Protein AF-A0A2X2K192-F1 (afdb_monomer)

Foldseek 3Di:
DDDDPDDDVCVVCPCVVVVCVVVVVVPDDPPPVDDDDDDDPPDDD

Secondary structure (DSSP, 8-state):
-PPPSS--HHHHHTTHHHHHHHTTTTSPP--TTSPP---------

pLDDT: mean 87.38, std 11.03, range [43.78, 97.19]

Structure (mmCIF, N/CA/C/O backbone):
data_AF-A0A2X2K192-F1
#
_entry.id   AF-A0A2X2K192-F1
#
loop_
_atom_site.group_PDB
_atom_site.id
_atom_site.type_symbol
_atom_site.label_atom_id
_atom_site.label_alt_id
_atom_site.label_comp_id
_atom_site.label_asym_id
_atom_site.label_entity_id
_atom_site.label_seq_id
_atom_site.pdbx_PDB_ins_code
_atom_site.Cartn_x
_atom_site.Cartn_y
_atom_site.Cartn_z
_atom_site.occupancy
_atom_site.B_iso_or_equiv
_atom_site.auth_seq_id
_atom_site.auth_comp_id
_atom_site.auth_asym_id
_atom_site.auth_atom_id
_atom_site.pdbx_PDB_model_num
ATOM 1 N N . MET A 1 1 ? 21.432 -8.187 -5.799 1.00 64.06 1 MET A N 1
ATOM 2 C CA . MET A 1 1 ? 20.337 -7.477 -6.488 1.00 64.06 1 MET A CA 1
ATOM 3 C C . MET A 1 1 ? 21.005 -6.495 -7.428 1.00 64.06 1 MET A C 1
ATOM 5 O O . MET A 1 1 ? 21.721 -5.628 -6.947 1.00 64.06 1 MET A O 1
ATOM 9 N N . GLU A 1 2 ? 20.905 -6.708 -8.734 1.00 77.62 2 GLU A N 1
ATOM 10 C CA . GLU A 1 2 ? 21.504 -5.807 -9.720 1.00 77.62 2 GLU A CA 1
ATOM 11 C C . GLU A 1 2 ? 20.470 -4.733 -10.068 1.00 77.62 2 GLU A C 1
ATOM 13 O O . GLU A 1 2 ? 19.347 -5.058 -10.457 1.00 77.62 2 GLU A O 1
ATOM 18 N N . MET A 1 3 ? 20.799 -3.459 -9.844 1.00 82.25 3 MET A N 1
ATOM 19 C CA . MET A 1 3 ? 19.889 -2.365 -10.178 1.00 82.25 3 MET A CA 1
ATOM 20 C C . MET A 1 3 ? 19.994 -2.058 -11.665 1.00 82.25 3 MET A C 1
ATOM 22 O O . MET A 1 3 ? 21.071 -1.742 -12.168 1.00 82.25 3 MET A O 1
ATOM 26 N N . LYS A 1 4 ? 18.858 -2.121 -12.365 1.00 86.44 4 LY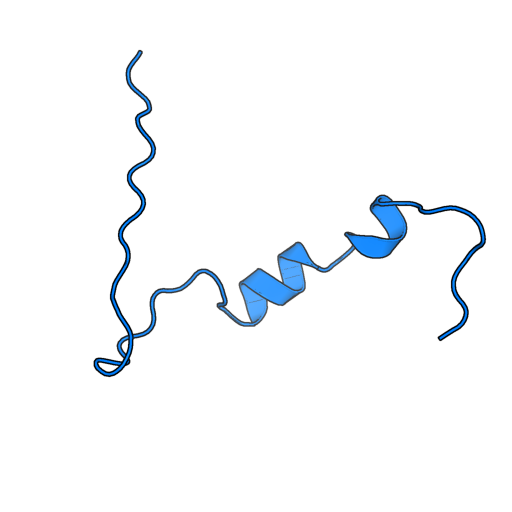S A N 1
ATOM 27 C CA . LYS A 1 4 ? 18.785 -1.694 -13.760 1.00 86.44 4 LYS A CA 1
ATOM 28 C C . LYS A 1 4 ? 19.141 -0.204 -13.862 1.00 86.44 4 LYS A C 1
ATOM 30 O O . LYS A 1 4 ? 18.733 0.578 -13.003 1.00 86.44 4 LYS A O 1
ATOM 35 N N . PRO A 1 5 ? 19.823 0.222 -14.939 1.00 89.00 5 PRO A N 1
ATOM 36 C CA . PRO A 1 5 ? 20.194 1.624 -15.145 1.00 89.00 5 PRO A CA 1
ATOM 37 C C . PRO A 1 5 ? 18.979 2.550 -15.310 1.00 89.00 5 PRO A C 1
ATOM 39 O O . PRO A 1 5 ? 19.108 3.764 -15.173 1.00 89.00 5 PRO A O 1
ATOM 42 N N . LYS A 1 6 ? 17.795 1.992 -15.600 1.00 93.06 6 LYS A N 1
ATOM 43 C CA . LYS A 1 6 ? 16.534 2.726 -15.680 1.00 93.06 6 LYS A CA 1
ATOM 44 C C . LYS A 1 6 ? 15.450 2.033 -14.860 1.00 93.06 6 LYS A C 1
ATOM 46 O O . LYS A 1 6 ? 15.291 0.817 -14.929 1.00 93.06 6 LYS A O 1
ATOM 51 N N . TYR A 1 7 ? 14.695 2.845 -14.131 1.00 92.69 7 TYR A N 1
ATOM 52 C CA . TYR A 1 7 ? 13.532 2.433 -13.357 1.00 92.69 7 TYR A CA 1
ATOM 53 C C . TYR A 1 7 ? 12.341 2.087 -14.270 1.00 92.69 7 TYR A C 1
ATOM 55 O O . TYR A 1 7 ? 11.976 2.894 -15.129 1.00 92.69 7 TYR A O 1
ATOM 63 N N . ASP A 1 8 ? 11.726 0.918 -14.061 1.00 93.06 8 ASP A N 1
ATOM 64 C CA . ASP A 1 8 ? 10.408 0.556 -14.601 1.00 93.06 8 ASP A CA 1
ATOM 65 C C . ASP A 1 8 ? 9.445 0.314 -13.422 1.00 93.06 8 ASP A C 1
ATOM 67 O O . ASP A 1 8 ? 9.593 -0.689 -12.717 1.00 93.06 8 ASP A O 1
ATOM 71 N N . PRO A 1 9 ? 8.467 1.205 -13.177 1.00 93.69 9 PRO A N 1
ATOM 72 C CA . PRO A 1 9 ? 7.533 1.054 -12.065 1.00 93.69 9 PRO A CA 1
ATOM 73 C C . PRO A 1 9 ? 6.706 -0.223 -12.167 1.00 93.69 9 PRO A C 1
ATOM 75 O O . PRO A 1 9 ? 6.371 -0.795 -11.141 1.00 93.69 9 PRO A O 1
ATOM 78 N N . ARG A 1 10 ? 6.428 -0.732 -13.373 1.00 93.12 10 ARG A N 1
ATOM 79 C CA . ARG A 1 10 ? 5.610 -1.941 -13.545 1.00 93.12 10 ARG A CA 1
ATOM 80 C C . ARG A 1 10 ? 6.325 -3.166 -13.005 1.00 93.12 10 ARG A C 1
ATOM 82 O O . ARG A 1 10 ? 5.702 -3.994 -12.357 1.00 93.12 10 ARG A O 1
ATOM 89 N N . GLU A 1 11 ? 7.630 -3.268 -13.249 1.00 91.44 11 GLU A N 1
ATOM 90 C CA . GLU A 1 11 ? 8.437 -4.363 -12.707 1.00 91.44 11 GLU A CA 1
ATOM 91 C C . GLU A 1 11 ? 8.532 -4.294 -11.183 1.00 91.44 11 GLU A C 1
ATOM 93 O O . GLU A 1 11 ? 8.597 -5.325 -10.520 1.00 91.44 11 GLU A O 1
ATOM 98 N N . VAL A 1 12 ? 8.544 -3.083 -10.625 1.00 89.94 12 VAL A N 1
ATOM 99 C CA . VAL A 1 12 ? 8.633 -2.889 -9.180 1.00 89.94 12 VAL A CA 1
ATOM 100 C C . VAL A 1 12 ? 7.284 -3.124 -8.512 1.00 89.94 12 VAL A C 1
ATOM 102 O O . VAL A 1 12 ? 7.252 -3.774 -7.476 1.00 89.94 12 VAL A O 1
ATOM 105 N N . GLU A 1 13 ? 6.191 -2.620 -9.072 1.00 95.25 13 GLU A N 1
ATOM 106 C CA . GLU A 1 13 ? 4.852 -2.642 -8.474 1.00 95.25 13 GLU A CA 1
ATOM 107 C C . GLU A 1 13 ? 4.098 -3.956 -8.718 1.00 95.25 13 GLU A C 1
ATOM 109 O O . GLU A 1 13 ? 3.207 -4.287 -7.933 1.00 95.25 13 GLU A O 1
ATOM 114 N N . ALA A 1 14 ? 4.457 -4.727 -9.753 1.00 95.25 14 ALA A N 1
ATOM 115 C CA . ALA A 1 14 ? 3.816 -6.005 -10.062 1.00 95.25 14 ALA A CA 1
ATOM 116 C C . ALA A 1 14 ? 3.793 -6.942 -8.842 1.00 95.25 14 ALA A C 1
ATOM 118 O O . ALA A 1 14 ? 4.835 -7.309 -8.299 1.00 95.25 14 ALA A O 1
ATOM 119 N N . GLY A 1 15 ? 2.593 -7.339 -8.410 1.00 94.75 15 GLY A N 1
ATOM 120 C CA . GLY A 1 15 ? 2.391 -8.258 -7.287 1.00 94.75 15 GLY A CA 1
AT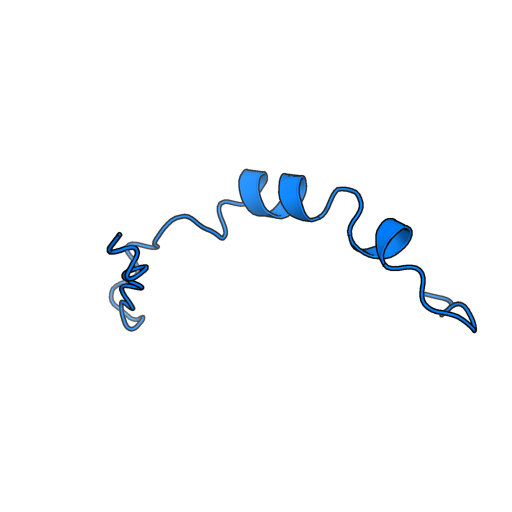OM 121 C C . GLY A 1 15 ? 2.502 -7.627 -5.893 1.00 94.75 15 GLY A C 1
ATOM 122 O O . GLY A 1 15 ? 2.134 -8.275 -4.910 1.00 94.75 15 GLY A O 1
ATOM 123 N N . ARG A 1 16 ? 2.999 -6.384 -5.762 1.00 96.19 16 ARG A N 1
ATOM 124 C CA . ARG A 1 16 ? 3.190 -5.745 -4.443 1.00 96.19 16 ARG A CA 1
ATOM 125 C C . ARG A 1 16 ? 1.875 -5.467 -3.746 1.00 96.19 16 ARG A C 1
ATOM 127 O O . ARG A 1 16 ? 1.772 -5.665 -2.540 1.00 96.19 16 ARG A O 1
ATOM 134 N N . TYR A 1 17 ? 0.879 -5.006 -4.496 1.00 9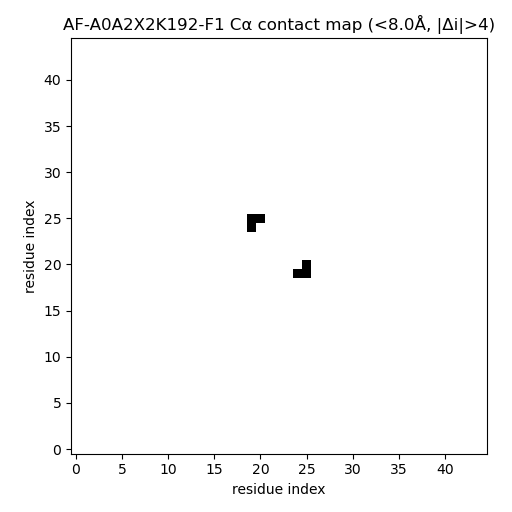5.88 17 TYR 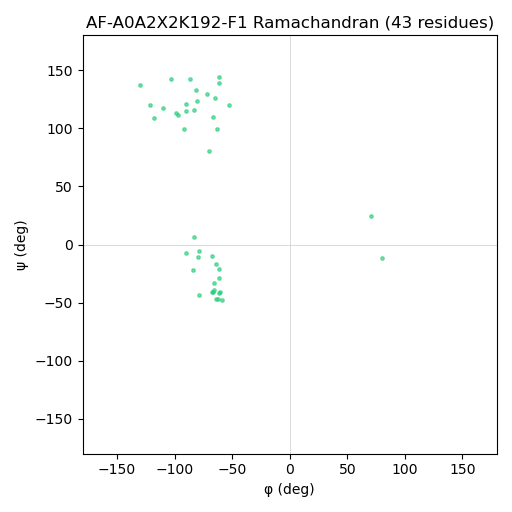A N 1
ATOM 135 C CA . TYR A 1 17 ? -0.427 -4.722 -3.919 1.00 95.88 17 TYR A CA 1
ATOM 136 C C . TYR A 1 17 ? -1.055 -5.998 -3.351 1.00 95.88 17 TYR A C 1
ATOM 138 O O . TYR A 1 17 ? -1.490 -6.019 -2.199 1.00 95.88 17 TYR A O 1
ATOM 146 N N . GLU A 1 18 ? -1.033 -7.084 -4.122 1.00 97.12 18 GLU A N 1
ATOM 147 C CA . GLU A 1 18 ? -1.555 -8.386 -3.716 1.00 97.12 18 GLU A CA 1
ATOM 148 C C . GLU A 1 18 ? -0.813 -8.933 -2.490 1.00 97.12 18 GLU A C 1
ATOM 150 O O . GLU A 1 18 ? -1.449 -9.436 -1.559 1.00 97.12 18 GLU A O 1
ATOM 155 N N . GLU A 1 19 ? 0.517 -8.792 -2.446 1.00 97.00 19 GLU A N 1
ATOM 156 C CA . GLU A 1 19 ? 1.328 -9.139 -1.276 1.00 97.00 19 GLU A CA 1
ATOM 157 C C . GLU A 1 19 ? 0.896 -8.341 -0.039 1.00 97.00 19 GLU A C 1
ATOM 159 O O . GLU A 1 19 ? 0.673 -8.918 1.029 1.00 97.00 19 GLU A O 1
ATOM 164 N N . TRP A 1 20 ? 0.726 -7.026 -0.173 1.00 96.81 20 TRP A N 1
ATOM 165 C CA . TRP A 1 20 ? 0.348 -6.167 0.946 1.00 96.81 20 TRP A CA 1
ATOM 166 C C . TRP A 1 20 ? -1.045 -6.468 1.484 1.00 96.81 20 TRP A C 1
ATOM 168 O O . TRP A 1 20 ? -1.255 -6.480 2.702 1.00 96.81 20 TRP A O 1
ATOM 178 N N . VAL A 1 21 ? -1.988 -6.761 0.587 1.00 96.69 21 VAL A N 1
ATOM 179 C CA . VAL A 1 21 ? -3.336 -7.200 0.954 1.00 96.69 21 VAL A CA 1
ATOM 180 C C . VAL A 1 21 ? -3.280 -8.544 1.679 1.00 96.69 21 VAL A C 1
ATOM 182 O O . VAL A 1 21 ? -3.880 -8.678 2.750 1.00 96.69 21 VAL A O 1
ATOM 185 N N . LYS A 1 22 ? -2.528 -9.520 1.152 1.00 97.19 22 LYS A N 1
ATOM 186 C CA . LYS A 1 22 ? -2.375 -10.851 1.762 1.00 97.19 22 LYS A CA 1
ATOM 187 C C . LYS A 1 22 ? -1.756 -10.778 3.158 1.00 97.19 22 LYS A C 1
ATOM 189 O O . LYS A 1 22 ? -2.223 -11.465 4.065 1.00 97.19 22 LYS A O 1
ATOM 194 N N . ASN A 1 23 ? -0.756 -9.921 3.340 1.00 96.81 23 ASN A N 1
ATOM 195 C CA . ASN A 1 23 ? -0.092 -9.703 4.626 1.00 96.81 23 ASN A CA 1
ATOM 196 C C . ASN A 1 23 ? -0.900 -8.805 5.578 1.00 96.81 23 ASN A C 1
ATOM 198 O O . ASN A 1 23 ? -0.522 -8.639 6.734 1.00 96.81 23 ASN A O 1
ATOM 202 N N . GLY A 1 24 ? -2.021 -8.240 5.118 1.00 95.00 24 GLY A N 1
ATOM 203 C CA . GLY A 1 24 ? -2.925 -7.455 5.950 1.00 95.00 24 GLY A CA 1
ATOM 204 C C . GLY A 1 24 ? -2.365 -6.100 6.376 1.00 95.00 24 GLY A C 1
ATOM 205 O O . GLY A 1 24 ? -2.833 -5.568 7.377 1.00 95.00 24 GLY A O 1
ATOM 206 N N . TYR A 1 25 ? -1.419 -5.514 5.633 1.00 93.69 25 TYR A N 1
ATOM 207 C CA . TYR A 1 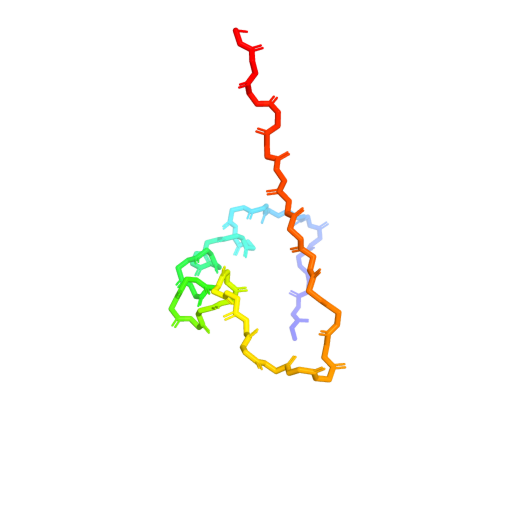25 ? -0.795 -4.235 6.011 1.00 93.69 25 TYR A CA 1
ATOM 208 C C . TYR A 1 25 ? -1.779 -3.061 6.095 1.00 93.69 25 TYR A C 1
ATOM 210 O O . TYR A 1 25 ? -1.503 -2.076 6.771 1.00 93.69 25 TYR A O 1
ATOM 218 N N . PHE A 1 26 ? -2.932 -3.168 5.434 1.00 91.62 26 PHE A N 1
ATOM 219 C CA .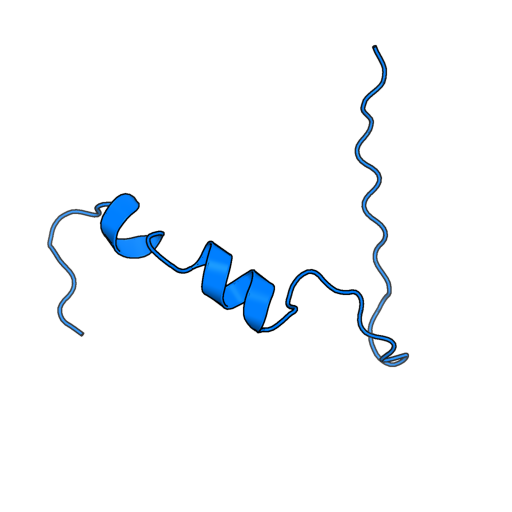 PHE A 1 26 ? -3.994 -2.161 5.483 1.00 91.62 26 PHE A CA 1
ATOM 220 C C . PHE A 1 26 ? -5.011 -2.392 6.606 1.00 91.62 26 PHE A C 1
ATOM 222 O O . PHE A 1 26 ? -5.896 -1.562 6.809 1.00 91.62 26 PHE A O 1
ATOM 229 N N . LYS A 1 27 ? -4.932 -3.522 7.318 1.00 90.88 27 LYS A N 1
ATOM 230 C CA . LYS A 1 27 ? -5.832 -3.801 8.438 1.00 90.88 27 LYS A CA 1
ATOM 231 C C . LYS A 1 27 ? -5.307 -3.083 9.683 1.00 90.88 27 LYS A C 1
ATOM 233 O O . LYS A 1 27 ? -4.112 -3.181 9.967 1.00 90.88 27 LYS A O 1
ATOM 238 N N . PRO A 1 28 ? -6.167 -2.377 10.434 1.00 90.25 28 PRO A N 1
ATOM 239 C CA . PRO A 1 28 ? -5.747 -1.766 11.685 1.00 90.25 28 PRO A CA 1
ATOM 240 C C . PRO A 1 28 ? -5.278 -2.850 12.662 1.00 90.25 28 PRO A C 1
ATOM 242 O O . PRO A 1 28 ? -5.882 -3.917 12.760 1.00 90.25 28 PRO A O 1
ATOM 245 N N . SER A 1 29 ? -4.189 -2.568 13.374 1.00 88.12 29 SER A N 1
ATOM 246 C CA . SER A 1 29 ? -3.712 -3.410 14.472 1.00 88.12 29 SER A CA 1
ATOM 247 C C . SER A 1 29 ? -4.409 -3.009 15.771 1.00 88.12 29 SER A C 1
ATOM 249 O O . SER A 1 29 ? -4.593 -1.822 16.024 1.00 88.12 29 SER A O 1
ATOM 251 N N . GLU A 1 30 ? -4.732 -3.980 16.625 1.00 86.69 30 GLU A N 1
ATOM 252 C CA . GLU A 1 30 ? -5.240 -3.741 17.989 1.00 86.69 30 GLU A CA 1
ATOM 253 C C . GLU A 1 30 ? -4.118 -3.473 19.011 1.00 86.69 30 GLU A C 1
ATOM 255 O O . GLU A 1 30 ? -4.358 -3.389 20.217 1.00 86.69 30 GLU A O 1
ATOM 260 N N . ASP A 1 31 ? -2.874 -3.359 18.540 1.00 91.56 31 ASP A 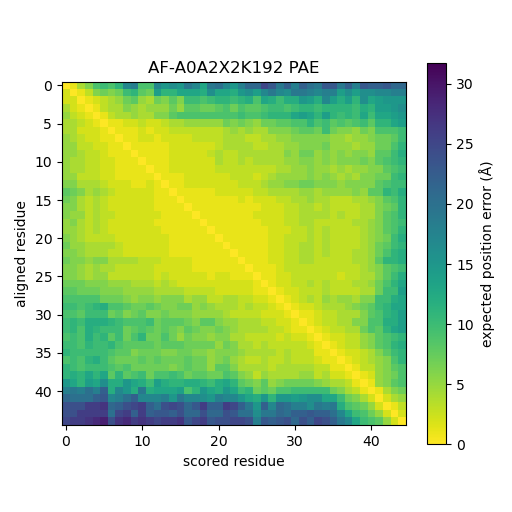N 1
ATOM 261 C CA . ASP A 1 31 ? -1.703 -3.054 19.355 1.00 91.56 31 ASP A CA 1
ATOM 262 C C . ASP A 1 31 ? -1.816 -1.665 19.997 1.00 91.56 31 ASP A C 1
ATOM 264 O O . ASP A 1 31 ? -1.525 -0.638 19.385 1.00 91.56 31 ASP A O 1
ATOM 268 N N . LYS A 1 32 ? -2.209 -1.660 21.273 1.00 87.31 32 LYS A 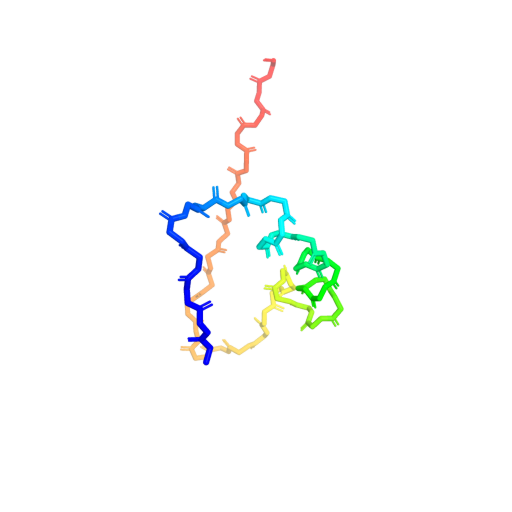N 1
ATOM 269 C CA . LYS A 1 32 ? -2.422 -0.456 22.086 1.00 87.31 32 LYS A CA 1
ATOM 270 C C . LYS A 1 32 ? -1.140 0.322 22.393 1.00 87.31 32 LYS A C 1
ATOM 272 O O . LYS A 1 32 ? -1.236 1.414 22.941 1.00 87.31 32 LYS A O 1
ATOM 277 N N . SER A 1 33 ? 0.042 -0.225 22.091 1.00 93.75 33 SER A N 1
ATOM 278 C CA . SER A 1 33 ? 1.308 0.509 22.221 1.00 93.75 33 SER A CA 1
ATOM 279 C C . SER A 1 33 ? 1.568 1.459 21.048 1.00 93.75 33 SER A C 1
ATOM 281 O O . SER A 1 33 ? 2.483 2.279 21.112 1.00 93.75 33 SER A O 1
ATOM 283 N N . LYS A 1 34 ? 0.768 1.358 19.978 1.00 90.44 34 LYS A N 1
ATOM 284 C CA . LYS A 1 34 ? 0.872 2.194 18.785 1.00 90.44 34 LYS A CA 1
ATOM 285 C C . LYS A 1 34 ? -0.213 3.258 18.777 1.00 90.44 34 LYS A C 1
ATOM 287 O O . LYS A 1 34 ? -1.365 2.999 19.112 1.00 90.44 34 LYS A O 1
ATOM 292 N N . GLU A 1 35 ? 0.159 4.442 18.311 1.00 87.94 35 GLU A N 1
ATOM 293 C CA . GLU A 1 35 ? -0.792 5.520 18.074 1.00 87.94 35 GLU A CA 1
ATOM 294 C C . GLU A 1 35 ? -1.769 5.131 16.960 1.00 87.94 35 GLU A C 1
ATOM 296 O O . GLU A 1 35 ? -1.372 4.763 15.849 1.00 87.94 35 GLU A O 1
ATOM 301 N N . HIS A 1 36 ? -3.063 5.215 17.260 1.00 86.00 36 HIS A N 1
ATOM 302 C CA . HIS A 1 36 ? -4.119 4.949 16.295 1.00 86.00 36 HIS A CA 1
ATOM 303 C C . HIS A 1 36 ? -4.383 6.201 15.453 1.00 86.00 36 HIS A C 1
ATOM 305 O O . HIS A 1 36 ? -4.851 7.222 15.959 1.00 86.00 36 HIS A O 1
ATOM 311 N N . ILE A 1 37 ? -4.127 6.110 14.147 1.00 85.12 37 ILE A N 1
ATOM 312 C CA . ILE A 1 37 ? -4.345 7.206 13.200 1.00 85.12 37 ILE A CA 1
ATOM 313 C C . ILE A 1 37 ? -5.526 6.858 12.295 1.00 85.12 37 ILE A C 1
ATOM 315 O O . ILE A 1 37 ? -5.468 5.905 11.520 1.00 85.12 37 ILE A O 1
ATOM 319 N N . GLN A 1 38 ? -6.587 7.664 12.360 1.00 84.69 38 GLN A N 1
ATOM 320 C CA . GLN A 1 38 ? -7.750 7.544 11.483 1.00 84.69 38 GLN A CA 1
ATOM 321 C C . GLN A 1 38 ? -7.650 8.550 10.332 1.00 84.69 38 GLN A C 1
ATOM 323 O O . GLN A 1 38 ? -7.733 9.760 10.537 1.00 84.69 38 GLN A O 1
ATOM 328 N N . LEU A 1 39 ? -7.496 8.048 9.107 1.00 83.75 39 LEU A N 1
ATOM 329 C CA . LEU A 1 39 ? -7.541 8.868 7.899 1.00 83.75 39 LEU A CA 1
ATOM 330 C C . LEU A 1 39 ? -8.979 8.929 7.383 1.00 83.75 39 LEU A C 1
ATOM 332 O O . LEU A 1 39 ? -9.549 7.922 6.971 1.00 83.75 39 LEU A O 1
ATOM 336 N N . LEU A 1 40 ? -9.568 10.122 7.405 1.00 83.00 40 LEU A N 1
ATOM 337 C CA . LEU A 1 40 ? -10.864 10.386 6.790 1.00 83.00 40 LEU A CA 1
ATOM 338 C C . LEU A 1 40 ? -10.626 10.997 5.412 1.00 83.00 40 LEU A C 1
ATOM 340 O O . LEU A 1 40 ? -10.164 12.134 5.297 1.00 83.00 40 LEU A O 1
ATOM 344 N N . SER A 1 41 ? -10.951 10.259 4.353 1.00 76.94 41 SER A N 1
ATOM 345 C CA . SER A 1 41 ? -11.003 10.837 3.014 1.00 76.94 41 SER A CA 1
ATOM 346 C C . SER A 1 41 ? -12.151 11.842 2.971 1.00 76.94 41 SER A C 1
ATOM 348 O O . SER A 1 41 ? -13.320 11.460 3.001 1.00 76.94 41 SER A O 1
ATOM 350 N N . ARG A 1 42 ? -11.834 13.139 2.898 1.00 70.44 42 ARG A N 1
ATOM 351 C CA . ARG A 1 42 ? -12.826 14.172 2.583 1.00 70.44 42 ARG A CA 1
ATOM 352 C C . ARG A 1 42 ? -13.236 14.032 1.116 1.00 70.44 42 ARG A C 1
ATOM 354 O O . ARG A 1 42 ? -12.728 14.747 0.264 1.00 70.44 42 ARG A O 1
ATOM 361 N N . HIS A 1 43 ? -14.132 13.100 0.821 1.00 64.94 43 HIS A N 1
ATOM 362 C CA . 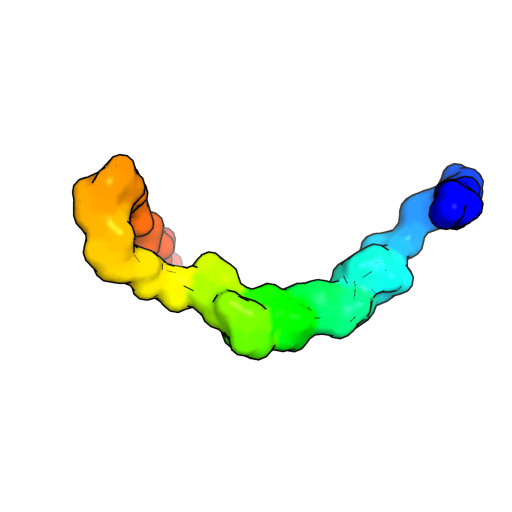HIS A 1 43 ? -14.958 13.189 -0.377 1.00 64.94 43 HIS A CA 1
ATOM 363 C C . HIS A 1 43 ? -16.250 13.904 0.016 1.00 64.94 43 HIS A C 1
ATOM 365 O O . HIS A 1 43 ? -17.147 13.309 0.610 1.00 64.94 43 HIS A O 1
ATOM 371 N N . GLN A 1 44 ? -16.315 15.200 -0.280 1.00 61.09 44 GLN A N 1
ATOM 372 C CA . GLN A 1 44 ? -17.579 15.912 -0.409 1.00 61.09 44 GLN A CA 1
ATOM 373 C C . GLN A 1 44 ? -17.655 16.517 -1.810 1.00 61.09 44 GLN A C 1
ATOM 375 O O . GLN A 1 44 ? -16.832 17.366 -2.140 1.00 61.09 44 GLN A O 1
ATOM 380 N N . MET A 1 45 ? -18.699 16.067 -2.517 1.00 43.78 45 MET A N 1
ATOM 381 C CA . MET A 1 45 ? -19.299 16.541 -3.774 1.00 43.78 45 MET A CA 1
ATOM 382 C C . MET A 1 45 ? -18.506 16.361 -5.067 1.00 43.78 45 MET A C 1
ATOM 384 O O . MET A 1 45 ? -17.426 16.965 -5.217 1.00 43.78 45 MET A O 1
#

Mean predicted aligned error: 6.68 Å

Radius of gyration: 16.64 Å; Cα contacts (8 Å, |Δi|>4): 3; chains: 1; bounding box: 41×27×38 Å

Solvent-accessible surface area (backbone atoms only — not comparable to full-atom values): 3340 Å² total; per-residue (Å²): 136,85,79,66,98,65,91,55,68,63,77,68,50,61,64,46,65,60,50,40,59,74,72,40,73,84,54,86,75,88,58,80,92,52,89,84,82,85,86,78,80,86,83,76,134

Organism: Staphylococcus aureus (NCBI:txid1280)

Sequence (45 aa):
MEMKPKYDPREVEAGRYEEWVKNGYFKPSEDKSKEHIQLLSRHQM